Protein AF-A0A151HYF6-F1 (afdb_monomer_lite)

Sequence (133 aa):
ATVITNLILTIPYIGNILVGFSINKSTLNRFFSFHFILPFIMLLFIIFHLFFLHLAGSSNLTGINRDLYKIPFHPYLYYIIYFFIYYIIYFFIYYIIYFIISIFLFIILQYPYIFRTLDNFTPTNRLVTHTHI

pLDDT: mean 84.54, std 11.92, range [52.88, 97.75]

Structure (mmCIF, N/CA/C/O backbone):
data_AF-A0A151HYF6-F1
#
_entry.id   AF-A0A151HYF6-F1
#
loop_
_atom_site.group_PDB
_atom_site.id
_atom_site.type_symbol
_atom_site.label_atom_id
_atom_site.label_alt_id
_atom_site.label_comp_id
_atom_site.label_asym_id
_atom_site.label_entity_id
_atom_site.label_seq_id
_atom_site.pdbx_PDB_ins_code
_atom_site.Cartn_x
_atom_site.Cartn_y
_atom_site.Cartn_z
_atom_site.occupancy
_atom_site.B_iso_or_equiv
_atom_site.auth_seq_id
_atom_site.auth_comp_id
_atom_site.auth_asym_id
_atom_site.auth_atom_id
_atom_site.pdbx_PDB_model_num
ATOM 1 N N . ALA A 1 1 ? -13.171 1.869 9.977 1.00 83.44 1 ALA A N 1
ATOM 2 C CA . ALA A 1 1 ? -13.696 0.698 9.235 1.00 83.44 1 ALA A CA 1
ATOM 3 C C . ALA A 1 1 ? -15.198 0.808 8.961 1.00 83.44 1 ALA A C 1
ATOM 5 O O . ALA A 1 1 ? -15.578 0.664 7.810 1.00 83.44 1 ALA A O 1
ATOM 6 N N . THR A 1 2 ? -16.027 1.109 9.971 1.00 86.56 2 THR A N 1
ATOM 7 C CA . THR A 1 2 ? -17.502 1.210 9.860 1.00 86.56 2 THR A CA 1
ATOM 8 C C . THR A 1 2 ? -17.958 2.173 8.768 1.00 86.56 2 THR A C 1
ATOM 10 O O . THR A 1 2 ? -18.759 1.800 7.922 1.00 86.56 2 THR A O 1
ATOM 13 N N . VAL A 1 3 ? -17.397 3.385 8.742 1.00 86.62 3 VAL A N 1
ATOM 14 C CA . VAL A 1 3 ? -17.729 4.408 7.737 1.00 86.62 3 VAL A CA 1
ATOM 15 C C . VAL A 1 3 ? -17.449 3.904 6.317 1.00 86.62 3 VAL A C 1
ATOM 17 O O . VAL A 1 3 ? -18.319 3.967 5.458 1.00 86.62 3 VAL A O 1
ATOM 20 N N . ILE A 1 4 ? -16.266 3.327 6.088 1.00 90.38 4 ILE A N 1
ATOM 21 C CA . ILE A 1 4 ? -15.830 2.865 4.762 1.00 90.38 4 ILE A CA 1
ATOM 22 C C . ILE A 1 4 ? -16.670 1.678 4.278 1.00 90.38 4 ILE A C 1
ATOM 24 O O . ILE A 1 4 ? -17.102 1.669 3.131 1.00 90.38 4 ILE A O 1
ATOM 28 N N . THR A 1 5 ? -16.948 0.688 5.133 1.00 87.19 5 THR A N 1
ATOM 29 C CA . THR A 1 5 ? -17.792 -0.454 4.739 1.00 87.19 5 THR A CA 1
ATOM 30 C C . THR A 1 5 ? -19.222 -0.024 4.437 1.00 87.19 5 THR A C 1
ATOM 32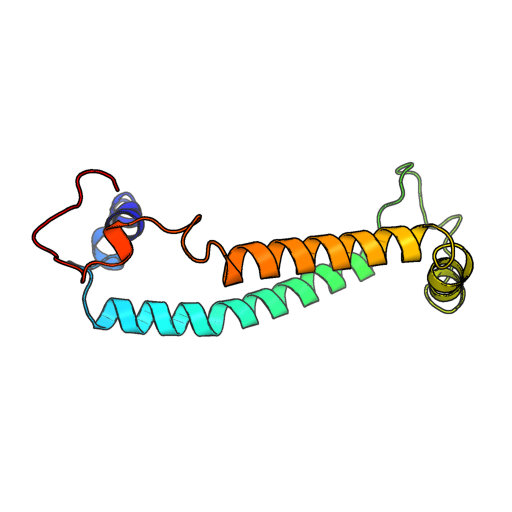 O O . THR A 1 5 ? -19.847 -0.575 3.538 1.00 87.19 5 THR A O 1
ATOM 35 N N . ASN A 1 6 ? -19.723 0.997 5.135 1.00 89.56 6 ASN A N 1
ATOM 36 C CA . ASN A 1 6 ? -21.067 1.521 4.922 1.00 89.56 6 ASN A CA 1
ATOM 37 C C . ASN A 1 6 ? -21.212 2.314 3.617 1.00 89.56 6 ASN A C 1
ATOM 39 O O . ASN A 1 6 ? -22.337 2.495 3.165 1.00 89.56 6 ASN A O 1
ATOM 43 N N . LEU A 1 7 ? -20.121 2.715 2.951 1.00 90.00 7 LEU A N 1
ATOM 44 C CA . LEU A 1 7 ? -20.211 3.301 1.607 1.00 90.00 7 LEU A CA 1
ATOM 45 C C . LEU A 1 7 ? -20.841 2.324 0.603 1.00 90.00 7 LEU A C 1
ATOM 47 O O . LEU A 1 7 ? -21.542 2.752 -0.306 1.00 90.00 7 LEU A O 1
ATOM 51 N N . ILE A 1 8 ? -20.678 1.012 0.798 1.00 89.00 8 ILE A N 1
ATOM 52 C CA . ILE A 1 8 ? -21.275 -0.025 -0.060 1.00 89.00 8 ILE A CA 1
ATOM 53 C C . ILE A 1 8 ? -22.812 -0.054 0.066 1.00 89.00 8 ILE A C 1
ATOM 55 O O . ILE A 1 8 ? -23.493 -0.476 -0.868 1.00 89.00 8 ILE A O 1
ATOM 59 N N . LEU A 1 9 ? -23.384 0.465 1.164 1.00 89.56 9 LEU A N 1
ATOM 60 C CA . LEU A 1 9 ? -24.841 0.582 1.335 1.00 89.56 9 LEU A CA 1
ATOM 61 C C . LEU A 1 9 ? -25.486 1.504 0.292 1.00 89.56 9 LEU A C 1
ATOM 63 O O . LEU A 1 9 ? -26.686 1.411 0.059 1.00 89.56 9 LEU A O 1
ATOM 67 N N . THR A 1 10 ? -24.701 2.374 -0.349 1.00 91.12 10 THR A N 1
ATOM 68 C CA . THR A 1 10 ? -25.191 3.278 -1.399 1.00 91.12 10 THR A CA 1
ATOM 69 C C . THR A 1 10 ? -25.565 2.554 -2.697 1.00 91.12 10 THR A C 1
ATOM 71 O O . THR A 1 10 ? -26.242 3.138 -3.541 1.00 91.12 10 THR A O 1
ATOM 74 N N . ILE A 1 11 ? -25.177 1.283 -2.862 1.00 91.75 11 ILE A N 1
ATOM 75 C CA . ILE A 1 11 ? -25.533 0.477 -4.033 1.00 91.75 11 ILE A CA 1
ATOM 76 C C . ILE A 1 11 ? -26.998 0.022 -3.907 1.00 91.75 11 ILE A C 1
ATOM 78 O O . ILE A 1 11 ? -27.321 -0.736 -2.982 1.00 91.75 11 ILE A O 1
ATOM 82 N N . PRO A 1 12 ? -27.893 0.422 -4.832 1.00 88.31 12 PRO A N 1
ATOM 83 C CA . PRO A 1 12 ? -29.310 0.094 -4.743 1.00 88.31 12 PRO A CA 1
ATOM 84 C C . PRO A 1 12 ? -29.535 -1.422 -4.803 1.00 88.31 12 PRO A C 1
ATOM 86 O O . PRO A 1 12 ? -28.820 -2.148 -5.494 1.00 88.31 12 PRO A O 1
ATOM 89 N N . TYR A 1 13 ? -30.548 -1.893 -4.071 1.00 86.75 13 TYR A N 1
ATOM 90 C CA . TYR A 1 13 ? -30.984 -3.295 -3.938 1.00 86.75 13 TYR A CA 1
ATOM 91 C C . TYR A 1 13 ? -29.994 -4.265 -3.267 1.00 86.75 13 TYR A C 1
ATOM 93 O O . TYR A 1 13 ? -30.424 -5.120 -2.497 1.00 86.75 13 TYR A O 1
ATOM 101 N N . ILE A 1 14 ? -28.688 -4.141 -3.512 1.00 90.00 14 ILE A N 1
ATOM 102 C CA . ILE A 1 14 ? -27.683 -5.143 -3.113 1.00 90.00 14 ILE A CA 1
ATOM 103 C C . ILE A 1 14 ? -26.860 -4.690 -1.894 1.00 90.00 14 ILE A C 1
ATOM 105 O O . ILE A 1 14 ? -26.360 -5.531 -1.145 1.00 90.00 14 ILE A O 1
ATOM 109 N N . GLY A 1 15 ? -26.757 -3.381 -1.630 1.00 83.50 15 GLY A N 1
ATOM 110 C CA . GLY A 1 15 ? -25.893 -2.827 -0.579 1.00 83.50 15 GLY A CA 1
ATOM 111 C C . GLY A 1 15 ? -26.106 -3.451 0.807 1.00 83.50 15 GLY A C 1
ATOM 112 O O . GLY A 1 15 ? -25.147 -3.878 1.450 1.00 83.50 15 GLY A O 1
ATOM 113 N N . ASN A 1 16 ? -27.364 -3.606 1.234 1.00 84.06 16 ASN A N 1
ATOM 114 C CA . ASN A 1 16 ? -27.695 -4.197 2.539 1.00 84.06 16 ASN A CA 1
ATOM 115 C C . ASN A 1 16 ? -27.295 -5.677 2.660 1.00 84.06 16 ASN A C 1
ATOM 117 O O . ASN A 1 16 ? -26.965 -6.131 3.754 1.00 84.06 16 ASN A O 1
ATOM 121 N N . ILE A 1 17 ? -27.303 -6.425 1.552 1.00 85.75 17 ILE A N 1
ATOM 122 C CA . ILE A 1 17 ? -26.932 -7.847 1.539 1.00 85.75 17 ILE A CA 1
ATOM 123 C C . ILE A 1 17 ? -25.413 -8.002 1.726 1.00 85.75 17 ILE A C 1
ATOM 125 O O . ILE A 1 17 ? -24.960 -8.951 2.362 1.00 85.75 17 ILE A O 1
ATOM 129 N N . LEU A 1 18 ? -24.621 -7.057 1.208 1.00 81.19 18 LEU A N 1
ATOM 130 C CA . LEU A 1 18 ? -23.158 -7.144 1.177 1.00 81.19 18 LEU A CA 1
ATOM 131 C C . LEU A 1 18 ? -22.469 -6.736 2.490 1.00 81.19 18 LEU A C 1
ATOM 133 O O . LEU A 1 18 ? -21.432 -7.303 2.832 1.00 81.19 18 LEU A O 1
ATOM 137 N N . VAL A 1 19 ? -22.995 -5.743 3.214 1.00 77.69 19 VAL A N 1
ATOM 138 C CA . VAL A 1 19 ? -22.267 -5.091 4.328 1.00 77.69 19 VAL A CA 1
ATOM 139 C C . VAL A 1 19 ? -22.479 -5.782 5.681 1.00 77.69 19 VAL A C 1
ATOM 141 O O . VAL A 1 19 ? -21.576 -5.795 6.522 1.00 77.69 19 VAL A O 1
ATOM 144 N N . GLY A 1 20 ? -23.633 -6.422 5.889 1.00 72.38 20 GLY A N 1
ATOM 145 C CA . GLY A 1 20 ? -24.018 -6.974 7.190 1.00 72.38 20 GLY A CA 1
ATOM 146 C C . GLY A 1 20 ? -24.285 -5.895 8.254 1.00 72.38 20 GLY A C 1
ATOM 147 O O . GLY A 1 20 ? -24.060 -4.708 8.047 1.00 72.38 20 GLY A O 1
ATOM 148 N N . PHE A 1 21 ? -24.801 -6.304 9.418 1.00 75.19 21 PHE A N 1
ATOM 149 C CA . PHE A 1 21 ? -25.366 -5.372 10.409 1.00 75.19 21 PHE A CA 1
ATOM 150 C C . PHE A 1 21 ? -24.341 -4.550 11.209 1.00 75.19 21 PHE A C 1
ATOM 152 O O . PHE A 1 21 ? -24.645 -3.441 11.636 1.00 75.19 21 PHE A O 1
ATOM 159 N N . SER A 1 22 ? -23.152 -5.091 11.490 1.00 81.31 22 SER A N 1
ATOM 160 C CA . SER A 1 22 ? -22.112 -4.375 12.243 1.00 81.31 22 SER A CA 1
ATOM 161 C C . SER A 1 22 ? -20.732 -5.011 12.084 1.00 81.31 22 SER A C 1
ATOM 163 O O . SER A 1 22 ? -20.599 -6.194 11.758 1.00 81.31 22 SER A O 1
ATOM 165 N N . ILE A 1 23 ? -19.691 -4.229 12.379 1.00 83.44 23 ILE A N 1
ATOM 166 C CA . ILE A 1 23 ? -18.314 -4.723 12.446 1.00 83.44 23 ILE A CA 1
ATOM 167 C C . ILE A 1 23 ? -18.121 -5.524 13.736 1.00 83.44 23 ILE A C 1
ATOM 169 O O . ILE A 1 23 ? -18.288 -5.021 14.848 1.00 83.44 23 ILE A O 1
ATOM 173 N N . ASN A 1 24 ? -17.743 -6.789 13.580 1.00 85.81 24 ASN A N 1
ATOM 174 C CA . ASN A 1 24 ? -17.557 -7.763 14.648 1.00 85.81 24 ASN A CA 1
ATOM 175 C C . ASN A 1 24 ? -16.237 -8.552 14.490 1.00 85.81 24 ASN A C 1
ATOM 177 O O . ASN A 1 24 ? -15.410 -8.285 13.616 1.00 85.81 24 ASN A O 1
ATOM 181 N N . LYS A 1 25 ? -16.020 -9.565 15.337 1.00 87.25 25 LYS A N 1
ATOM 182 C CA . LYS A 1 25 ? -14.804 -10.395 15.278 1.00 87.25 25 LYS A CA 1
ATOM 183 C C . LYS A 1 25 ? -14.653 -11.135 13.941 1.00 87.25 25 LYS A C 1
ATOM 185 O O . LYS A 1 25 ? -13.544 -11.286 13.443 1.00 87.25 25 LYS A O 1
ATOM 190 N N . SER A 1 26 ? -15.768 -11.526 13.321 1.00 87.31 26 SER A N 1
ATOM 191 C CA . SER A 1 26 ? -15.772 -12.168 12.003 1.00 87.31 26 SER A CA 1
ATOM 192 C C . SER A 1 26 ? -15.267 -11.216 10.910 1.00 87.31 26 SER A C 1
ATOM 194 O O . SER A 1 26 ? -14.451 -11.617 10.082 1.00 87.31 26 SER A O 1
ATOM 196 N N . THR A 1 27 ? -15.665 -9.938 10.940 1.00 89.38 27 THR A N 1
ATOM 197 C CA . THR A 1 27 ? -15.126 -8.930 10.006 1.00 89.38 27 THR A CA 1
ATOM 198 C C . THR A 1 27 ? -13.631 -8.681 10.207 1.00 89.38 27 THR A C 1
ATOM 200 O O . THR A 1 27 ? -12.910 -8.574 9.220 1.00 89.38 27 THR A O 1
ATOM 203 N N . LEU A 1 28 ? -13.140 -8.668 11.453 1.00 90.25 28 LEU A N 1
ATOM 204 C CA . LEU A 1 28 ? -11.712 -8.482 11.737 1.00 90.25 28 LEU A CA 1
ATOM 205 C C . LEU A 1 28 ? -10.867 -9.635 11.174 1.00 90.25 28 LEU A C 1
ATOM 207 O O . LEU A 1 28 ? -9.868 -9.389 10.502 1.00 90.25 28 LEU A O 1
ATOM 211 N N . ASN A 1 29 ? -11.301 -10.885 11.373 1.00 92.44 29 ASN A N 1
ATOM 212 C CA . ASN A 1 29 ? -10.605 -12.055 10.826 1.00 92.44 29 ASN A CA 1
ATOM 213 C C . ASN A 1 29 ? -10.592 -12.057 9.288 1.00 92.44 29 ASN A C 1
ATOM 215 O O . ASN A 1 29 ? -9.582 -12.427 8.682 1.00 92.44 29 ASN A O 1
ATOM 219 N N . ARG A 1 30 ? -11.681 -11.614 8.642 1.00 92.69 30 ARG A N 1
ATOM 220 C CA . ARG A 1 30 ? -11.709 -11.449 7.180 1.00 92.69 30 ARG A CA 1
ATOM 221 C C . ARG A 1 30 ? -10.742 -10.365 6.716 1.00 92.69 30 ARG A C 1
ATOM 223 O O . ARG A 1 30 ? -9.986 -10.610 5.784 1.00 92.69 30 ARG A O 1
ATOM 230 N N . PHE A 1 31 ? -10.712 -9.208 7.376 1.00 93.88 31 PHE A N 1
ATOM 231 C CA . PHE A 1 31 ? -9.757 -8.147 7.043 1.00 93.88 31 PHE A CA 1
ATOM 232 C C . PHE A 1 31 ? -8.311 -8.585 7.211 1.00 93.88 31 PHE A C 1
ATOM 234 O O . PHE A 1 31 ? -7.503 -8.289 6.339 1.00 93.88 31 PHE A O 1
ATOM 241 N N . PHE A 1 32 ? -7.993 -9.337 8.262 1.00 95.38 32 PHE A N 1
ATOM 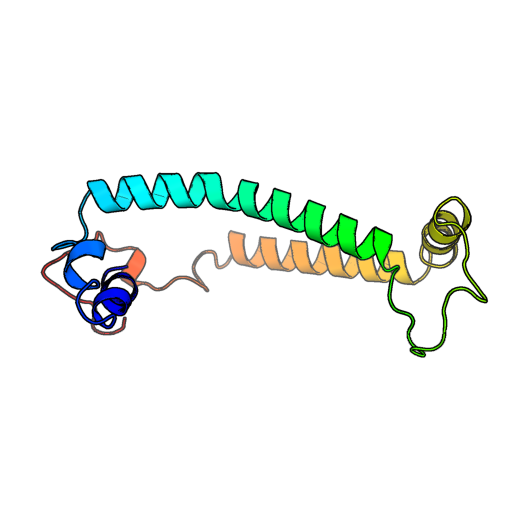242 C CA . PHE A 1 32 ? -6.658 -9.903 8.422 1.00 95.38 32 PHE A CA 1
ATOM 243 C C . PHE A 1 32 ? -6.302 -10.856 7.272 1.00 95.38 32 PHE A C 1
ATOM 245 O O . PHE A 1 32 ? -5.239 -10.728 6.671 1.00 95.38 32 PHE A O 1
ATOM 252 N N . SER A 1 33 ? -7.221 -11.755 6.908 1.00 96.19 33 SER A N 1
ATOM 253 C CA . SER A 1 33 ? -7.011 -12.702 5.804 1.00 96.19 33 SER A CA 1
ATOM 254 C C . SER A 1 33 ? -6.804 -11.982 4.463 1.00 96.19 33 SER A C 1
ATOM 256 O O . SER A 1 33 ? -5.892 -12.324 3.713 1.00 96.19 33 SER A O 1
ATOM 258 N N . PHE A 1 34 ? -7.598 -10.941 4.181 1.00 96.19 34 PHE A N 1
ATOM 259 C CA . PHE A 1 34 ? -7.429 -10.112 2.984 1.00 96.19 34 PHE A CA 1
ATOM 260 C C . PHE A 1 34 ? -6.122 -9.318 3.006 1.00 96.19 34 PHE A C 1
ATOM 262 O O . PHE A 1 34 ? -5.401 -9.308 2.013 1.00 96.19 34 PHE A O 1
ATOM 269 N N . HIS A 1 35 ? -5.790 -8.685 4.130 1.00 94.75 35 HIS A N 1
ATOM 270 C CA . HIS A 1 35 ? -4.540 -7.947 4.293 1.00 94.75 35 HIS A CA 1
ATOM 271 C C . HIS A 1 35 ? -3.315 -8.840 4.072 1.00 94.75 35 HIS A C 1
ATOM 273 O O . HIS A 1 35 ? -2.332 -8.385 3.499 1.00 94.75 35 HIS A O 1
ATOM 279 N N . PHE A 1 36 ? -3.387 -10.110 4.472 1.00 96.62 36 PHE A N 1
ATOM 280 C CA . PHE A 1 36 ? -2.313 -11.071 4.254 1.00 96.62 36 PHE A CA 1
ATOM 281 C C . PHE A 1 36 ? -2.170 -11.492 2.783 1.00 96.62 36 PHE A C 1
ATOM 283 O O . PHE A 1 36 ? -1.051 -11.566 2.283 1.00 96.62 36 PHE A O 1
ATOM 290 N N . ILE A 1 37 ? -3.273 -11.756 2.069 1.00 97.62 37 ILE A N 1
ATOM 291 C CA . ILE A 1 37 ? -3.211 -12.257 0.682 1.00 97.62 37 ILE A CA 1
ATOM 292 C C . ILE A 1 37 ? -2.988 -11.147 -0.361 1.00 97.62 37 ILE A C 1
ATOM 294 O O . ILE A 1 37 ? -2.337 -11.379 -1.380 1.00 97.62 37 ILE A O 1
ATOM 298 N N . LEU A 1 38 ? -3.494 -9.932 -0.118 1.00 97.06 38 LEU A N 1
ATOM 299 C CA . LEU A 1 38 ? -3.431 -8.811 -1.067 1.00 97.06 38 LEU A CA 1
ATOM 300 C C . LEU A 1 38 ? -2.005 -8.452 -1.530 1.00 97.06 38 LEU A C 1
ATOM 302 O O . LEU A 1 38 ? -1.829 -8.266 -2.734 1.00 97.06 38 LEU A O 1
ATOM 306 N N . PRO A 1 39 ? -0.973 -8.398 -0.665 1.00 95.44 39 PRO A N 1
ATOM 307 C CA . PRO A 1 39 ? 0.404 -8.147 -1.091 1.00 95.44 39 PRO A CA 1
ATOM 308 C C . PRO A 1 39 ? 0.916 -9.137 -2.148 1.00 95.44 39 PRO A C 1
ATOM 310 O O . PRO A 1 39 ? 1.619 -8.735 -3.073 1.00 95.44 39 PRO A O 1
ATOM 313 N N . PHE A 1 40 ? 0.524 -10.412 -2.070 1.00 96.56 40 PHE A N 1
ATOM 314 C CA . PHE A 1 40 ? 0.912 -11.424 -3.060 1.00 96.56 40 PHE A CA 1
ATOM 315 C C . PHE A 1 40 ? 0.190 -11.233 -4.395 1.00 96.56 40 PHE A C 1
ATOM 317 O O . PHE A 1 40 ? 0.788 -11.392 -5.458 1.00 96.56 40 PHE A O 1
ATOM 324 N N . ILE A 1 41 ? -1.082 -10.835 -4.352 1.00 97.75 41 ILE A N 1
ATOM 325 C CA . ILE A 1 41 ? -1.839 -10.476 -5.556 1.00 97.75 41 ILE A CA 1
ATOM 326 C C . ILE A 1 41 ? -1.209 -9.241 -6.223 1.00 97.75 41 ILE A C 1
ATOM 328 O O . ILE A 1 41 ? -1.048 -9.211 -7.441 1.00 97.75 41 ILE A O 1
ATOM 332 N N . MET A 1 42 ? -0.777 -8.249 -5.438 1.00 97.62 42 MET A N 1
ATOM 333 C CA . MET A 1 42 ? -0.053 -7.082 -5.955 1.00 97.62 42 MET A CA 1
ATOM 334 C C . MET A 1 42 ? 1.279 -7.472 -6.601 1.00 97.62 42 MET A C 1
ATOM 336 O O . MET A 1 42 ? 1.605 -6.953 -7.667 1.00 97.62 42 MET A O 1
ATOM 340 N N . LEU A 1 43 ? 2.022 -8.417 -6.014 1.00 97.00 43 LEU A N 1
ATOM 341 C CA . LEU A 1 43 ? 3.245 -8.950 -6.620 1.00 97.00 43 LEU A CA 1
ATOM 342 C C . LEU A 1 43 ? 2.969 -9.574 -7.996 1.00 97.00 43 LEU A C 1
ATOM 344 O O . LEU A 1 43 ? 3.708 -9.319 -8.946 1.00 97.00 43 LEU A O 1
ATOM 348 N N . LEU A 1 44 ? 1.880 -10.336 -8.127 1.00 96.88 44 LEU A N 1
ATOM 349 C CA . LEU A 1 44 ? 1.466 -10.898 -9.412 1.00 96.88 44 LEU A CA 1
ATOM 350 C C . LEU A 1 44 ? 1.158 -9.795 -10.438 1.00 96.88 44 LEU A C 1
ATOM 352 O O . LEU A 1 44 ? 1.612 -9.870 -11.581 1.00 96.88 44 LEU A O 1
ATOM 356 N N . PHE A 1 45 ? 0.447 -8.739 -10.034 1.00 97.44 45 PHE A N 1
ATOM 357 C CA . PHE A 1 45 ? 0.181 -7.598 -10.913 1.00 97.44 45 PHE A CA 1
ATOM 358 C C . PHE A 1 45 ? 1.453 -6.856 -11.334 1.00 97.44 45 PHE A C 1
ATOM 360 O O . PHE A 1 45 ? 1.527 -6.410 -12.478 1.00 97.44 45 PHE A O 1
ATOM 367 N N . ILE A 1 46 ? 2.471 -6.767 -10.471 1.00 97.69 46 ILE A N 1
ATOM 368 C CA . ILE A 1 46 ? 3.781 -6.199 -10.831 1.00 97.69 46 ILE A CA 1
ATOM 369 C C . ILE A 1 46 ? 4.444 -7.035 -11.933 1.00 97.69 46 ILE A C 1
ATOM 371 O O . ILE A 1 46 ? 4.959 -6.471 -12.898 1.00 97.69 46 ILE A O 1
ATOM 375 N N . ILE A 1 47 ? 4.389 -8.367 -11.845 1.00 96.56 47 ILE A N 1
ATOM 376 C CA . ILE A 1 47 ? 4.936 -9.255 -12.885 1.00 96.56 47 ILE A CA 1
ATOM 377 C C . ILE A 1 47 ? 4.193 -9.056 -14.209 1.00 96.56 47 ILE A C 1
ATOM 379 O O . ILE A 1 47 ? 4.834 -8.892 -15.245 1.00 96.56 47 ILE A O 1
ATOM 383 N N . PHE A 1 48 ? 2.857 -9.013 -14.192 1.00 97.31 48 PHE A N 1
ATOM 384 C CA . PHE A 1 48 ? 2.082 -8.751 -15.408 1.00 97.31 48 PHE A CA 1
ATOM 385 C C . PHE A 1 48 ? 2.373 -7.375 -15.998 1.00 97.31 48 PHE A C 1
ATOM 387 O O . PHE A 1 48 ? 2.543 -7.250 -17.209 1.00 97.31 48 PHE A O 1
ATOM 394 N N . HIS A 1 49 ? 2.485 -6.351 -15.156 1.00 94.81 49 HIS A N 1
ATOM 395 C CA . HIS A 1 49 ? 2.867 -5.016 -15.594 1.00 94.81 49 HIS A CA 1
ATOM 396 C C . HIS A 1 49 ? 4.228 -5.030 -16.307 1.00 94.81 49 HIS A C 1
ATOM 398 O O . HIS A 1 49 ? 4.348 -4.506 -17.414 1.00 94.81 49 HIS A O 1
ATOM 404 N N . LEU A 1 50 ? 5.233 -5.688 -15.720 1.00 95.19 50 LEU A N 1
ATOM 405 C CA . LEU A 1 50 ? 6.561 -5.830 -16.323 1.00 95.19 50 LEU A CA 1
ATOM 406 C C . LEU A 1 50 ? 6.536 -6.656 -17.613 1.00 95.19 50 LEU A C 1
ATOM 408 O O . LEU A 1 50 ? 7.255 -6.331 -18.554 1.00 95.19 50 LEU A O 1
ATOM 412 N N . PHE A 1 51 ? 5.698 -7.687 -17.689 1.00 95.94 51 PHE A N 1
ATOM 413 C CA . PHE A 1 51 ? 5.526 -8.490 -18.896 1.00 95.94 51 PHE A CA 1
ATOM 414 C C . PHE A 1 51 ? 4.974 -7.653 -20.057 1.00 95.94 51 PHE A C 1
ATOM 416 O O . PHE A 1 51 ? 5.547 -7.655 -21.146 1.00 95.94 51 PHE A O 1
ATOM 423 N N . PHE A 1 52 ? 3.920 -6.868 -19.826 1.00 95.81 52 PHE A N 1
ATOM 424 C CA . PHE A 1 52 ? 3.387 -5.971 -20.855 1.00 95.81 52 PHE A CA 1
ATOM 425 C C . PHE A 1 52 ? 4.370 -4.862 -21.230 1.00 95.81 52 PHE A C 1
ATOM 427 O O . PHE A 1 52 ? 4.490 -4.527 -22.409 1.00 95.81 52 PHE A O 1
ATOM 434 N N . LEU A 1 53 ? 5.124 -4.337 -20.261 1.00 93.94 53 LEU A N 1
ATOM 435 C CA . LEU A 1 53 ? 6.202 -3.390 -20.534 1.00 93.94 53 LEU A CA 1
ATOM 436 C C . LEU A 1 53 ? 7.296 -4.020 -21.407 1.00 93.94 53 LEU A C 1
ATOM 438 O O . LEU A 1 53 ? 7.829 -3.360 -22.294 1.00 93.94 53 LEU A O 1
ATOM 442 N N . HIS A 1 54 ? 7.621 -5.293 -21.183 1.00 90.06 54 HIS A N 1
ATOM 443 C CA . HIS A 1 54 ? 8.596 -6.017 -21.991 1.00 90.06 54 HIS A CA 1
ATOM 444 C C . HIS A 1 54 ? 8.121 -6.195 -23.439 1.00 90.06 54 HIS A C 1
ATOM 446 O O . HIS A 1 54 ? 8.913 -6.018 -24.362 1.00 90.06 54 HIS A O 1
ATOM 452 N N . LEU A 1 55 ? 6.830 -6.481 -23.639 1.00 91.06 55 LEU A N 1
ATOM 453 C CA . LEU A 1 55 ? 6.226 -6.602 -24.968 1.00 91.06 55 LEU A CA 1
ATOM 454 C C . LEU A 1 55 ? 6.185 -5.265 -25.721 1.00 91.06 55 LEU A C 1
ATOM 456 O O . LEU A 1 55 ? 6.548 -5.214 -26.892 1.00 91.06 55 LEU A O 1
ATOM 460 N N . ALA A 1 56 ? 5.753 -4.187 -25.059 1.00 86.69 56 ALA A N 1
ATOM 461 C CA . ALA A 1 56 ? 5.629 -2.864 -25.676 1.00 86.69 56 ALA A CA 1
ATOM 462 C C . ALA A 1 56 ? 6.972 -2.119 -25.809 1.00 86.69 56 ALA A C 1
ATOM 464 O O . ALA A 1 56 ? 7.116 -1.236 -26.653 1.00 86.69 56 ALA A O 1
ATOM 465 N N . GLY A 1 57 ? 7.958 -2.464 -24.978 1.00 84.38 57 GLY A N 1
ATOM 466 C CA . GLY A 1 57 ? 9.213 -1.732 -24.847 1.00 84.38 57 GLY A CA 1
ATOM 467 C C . GLY A 1 57 ? 9.074 -0.444 -24.024 1.00 84.38 57 GLY A C 1
ATOM 468 O O . GLY A 1 57 ? 8.009 0.167 -23.925 1.00 84.38 57 GLY A O 1
ATOM 469 N N . SER A 1 58 ? 10.179 -0.008 -23.414 1.00 84.81 58 SER A N 1
ATOM 470 C CA . SER A 1 58 ? 10.203 1.207 -22.596 1.00 84.81 58 SER A CA 1
ATOM 471 C C . SER A 1 58 ? 10.046 2.474 -23.428 1.00 84.81 58 SER A C 1
ATOM 473 O O . SER A 1 58 ? 10.369 2.510 -24.614 1.00 84.81 58 SER A O 1
ATOM 475 N N . SER A 1 59 ? 9.570 3.523 -22.759 1.00 86.25 59 SER A N 1
ATOM 476 C CA . SER A 1 59 ? 9.454 4.881 -23.278 1.00 86.25 59 SER A CA 1
ATOM 477 C C . SER A 1 59 ? 10.818 5.554 -23.537 1.00 86.25 59 SER A C 1
ATOM 479 O O . SER A 1 59 ? 11.772 5.253 -22.827 1.00 86.25 59 SER A O 1
ATOM 481 N N . ASN A 1 60 ? 10.932 6.484 -24.495 1.00 85.38 60 ASN A N 1
ATOM 482 C CA . ASN A 1 60 ? 12.099 7.364 -24.664 1.00 85.38 60 ASN A CA 1
ATOM 483 C C . ASN A 1 60 ? 11.672 8.820 -24.474 1.00 85.38 60 ASN A C 1
ATOM 485 O O . ASN A 1 60 ? 10.539 9.189 -24.773 1.00 85.38 60 ASN A O 1
ATOM 489 N N . LEU A 1 61 ? 12.602 9.646 -23.995 1.00 84.31 61 LEU A N 1
ATOM 490 C CA . LEU A 1 61 ? 12.368 11.058 -23.665 1.00 84.31 61 LEU A CA 1
ATOM 491 C C . LEU A 1 61 ? 11.781 11.867 -24.830 1.00 84.31 61 LEU A C 1
ATOM 493 O O . LEU A 1 61 ? 10.986 12.771 -24.611 1.00 84.31 61 LEU A O 1
ATOM 497 N N . THR A 1 62 ? 12.166 11.536 -26.063 1.00 85.19 62 THR A N 1
ATOM 498 C CA . THR A 1 62 ? 11.731 12.246 -27.270 1.00 85.19 62 THR A CA 1
ATOM 499 C C . THR A 1 62 ? 10.415 11.727 -27.847 1.00 85.19 62 THR A C 1
ATOM 501 O O . THR A 1 62 ? 9.872 12.355 -28.748 1.00 85.19 62 THR A O 1
ATOM 504 N N . GLY A 1 63 ? 9.898 10.584 -27.380 1.00 82.25 63 GLY A N 1
ATOM 505 C CA . GLY A 1 63 ? 8.666 9.976 -27.898 1.00 82.25 63 GLY A CA 1
ATOM 506 C C . GLY A 1 63 ? 8.741 9.472 -29.349 1.00 82.25 63 GLY A C 1
ATOM 507 O O . GLY A 1 63 ? 7.737 9.008 -29.880 1.00 82.25 63 GLY A O 1
ATOM 508 N N . ILE A 1 64 ? 9.910 9.550 -29.994 1.00 85.19 64 ILE A N 1
ATOM 509 C CA . ILE A 1 64 ? 10.148 9.110 -31.379 1.00 85.19 64 ILE A CA 1
ATOM 510 C C . ILE A 1 64 ? 10.331 7.585 -31.411 1.00 85.19 64 ILE A C 1
ATOM 512 O O . ILE A 1 64 ? 10.691 6.986 -30.396 1.00 85.19 64 ILE A O 1
ATOM 516 N N . ASN A 1 65 ? 10.121 6.953 -32.572 1.00 82.25 65 ASN A N 1
ATOM 517 C CA . ASN A 1 65 ? 10.344 5.519 -32.763 1.00 82.25 65 ASN A CA 1
ATOM 518 C C . ASN A 1 65 ? 11.715 5.068 -32.210 1.00 82.25 65 ASN A C 1
ATOM 520 O O . ASN A 1 65 ? 12.766 5.576 -32.601 1.00 82.25 65 ASN A O 1
ATOM 524 N N . ARG A 1 66 ? 11.677 4.115 -31.276 1.00 75.56 66 ARG A N 1
ATOM 525 C CA . ARG A 1 66 ? 12.824 3.626 -30.493 1.00 75.56 66 ARG A CA 1
ATOM 526 C C . ARG A 1 66 ? 13.580 2.505 -31.180 1.00 75.56 66 ARG A C 1
ATOM 528 O O . ARG A 1 66 ? 14.738 2.269 -30.843 1.00 75.56 66 ARG A O 1
ATOM 535 N N . ASP A 1 67 ? 12.947 1.838 -32.138 1.00 81.06 67 ASP A N 1
ATOM 536 C CA . ASP A 1 67 ? 13.521 0.666 -32.794 1.00 81.06 67 ASP A CA 1
ATOM 537 C C . ASP A 1 67 ? 14.750 1.018 -33.644 1.00 81.06 67 ASP A C 1
ATOM 539 O O . ASP A 1 67 ? 15.618 0.173 -33.845 1.00 81.06 67 ASP A O 1
ATOM 543 N N . LEU A 1 68 ? 14.881 2.285 -34.059 1.00 77.88 68 LEU A N 1
ATOM 544 C CA . LEU A 1 68 ? 16.023 2.792 -34.828 1.00 77.88 68 LEU A CA 1
ATOM 545 C C . LEU A 1 68 ? 17.349 2.763 -34.047 1.00 77.88 68 LEU A C 1
ATOM 547 O O . LEU A 1 68 ? 18.411 2.659 -34.653 1.00 77.88 68 LEU A O 1
ATOM 551 N N . TYR A 1 69 ? 17.295 2.850 -32.714 1.00 75.12 69 TYR A N 1
ATOM 552 C CA . TYR A 1 69 ? 18.477 2.959 -31.849 1.00 75.12 69 TYR A CA 1
ATOM 553 C C . TYR A 1 69 ? 18.376 2.040 -30.627 1.00 75.12 69 TYR A C 1
ATOM 555 O O . TYR A 1 69 ? 18.699 2.426 -29.501 1.00 75.12 69 TYR A O 1
ATOM 563 N N . LYS A 1 70 ? 17.896 0.810 -30.833 1.00 76.94 70 LYS A N 1
ATOM 564 C CA . LYS A 1 70 ? 17.741 -0.163 -29.751 1.00 76.94 70 LYS A CA 1
ATOM 565 C C . LYS A 1 70 ? 19.086 -0.795 -29.399 1.00 76.94 70 LYS A C 1
ATOM 567 O O . LYS A 1 70 ? 19.753 -1.392 -30.237 1.00 76.94 70 LYS A O 1
ATOM 572 N N . ILE A 1 71 ? 19.465 -0.680 -28.132 1.00 78.44 71 ILE A N 1
ATOM 573 C CA . ILE A 1 71 ? 20.702 -1.239 -27.579 1.00 78.44 71 ILE A CA 1
ATOM 574 C C . ILE A 1 71 ? 20.323 -2.427 -26.674 1.00 78.44 71 ILE A C 1
ATOM 576 O O . ILE A 1 71 ? 19.326 -2.332 -25.950 1.00 78.44 71 ILE A O 1
ATOM 580 N N . PRO A 1 72 ? 21.063 -3.554 -26.692 1.00 78.06 72 PRO A N 1
ATOM 581 C CA . PRO A 1 72 ? 20.765 -4.693 -25.829 1.00 78.06 72 PRO A CA 1
ATOM 582 C C . PRO A 1 72 ? 20.921 -4.341 -24.341 1.00 78.06 72 PRO A C 1
ATOM 584 O O . PRO A 1 72 ? 21.840 -3.626 -23.937 1.00 78.06 72 PRO A O 1
ATOM 587 N N . PHE A 1 73 ? 20.025 -4.885 -23.510 1.00 72.25 73 PHE A N 1
ATOM 588 C CA . PHE A 1 73 ? 19.995 -4.629 -22.065 1.00 72.25 73 PHE A CA 1
ATOM 589 C C . PHE A 1 73 ? 21.289 -5.088 -21.367 1.00 72.25 73 PHE A C 1
ATOM 591 O O . PHE A 1 73 ? 21.878 -4.358 -20.574 1.00 72.25 73 PHE A O 1
ATOM 598 N N . HIS A 1 74 ? 21.790 -6.267 -21.730 1.00 68.88 74 HIS A N 1
ATOM 599 C CA . HIS A 1 74 ? 23.100 -6.762 -21.320 1.00 68.88 74 HIS A CA 1
ATOM 600 C C . HIS A 1 74 ? 23.978 -6.934 -22.572 1.00 68.88 74 HIS A C 1
ATOM 602 O O . HIS A 1 74 ? 23.492 -7.495 -23.553 1.00 68.88 74 HIS A O 1
ATOM 608 N N . PRO A 1 75 ? 25.249 -6.493 -22.591 1.00 66.19 75 PRO A N 1
ATOM 609 C CA . PRO A 1 75 ? 25.996 -5.834 -21.521 1.00 66.19 75 PRO A CA 1
ATOM 610 C C . PRO A 1 75 ? 25.834 -4.308 -21.516 1.00 66.19 75 PRO A C 1
ATOM 612 O O . PRO A 1 75 ? 26.258 -3.679 -20.567 1.00 66.19 75 PRO A O 1
ATOM 615 N N . TYR A 1 76 ? 25.260 -3.682 -22.544 1.00 62.09 76 TYR A N 1
ATOM 616 C CA . TYR A 1 76 ? 25.388 -2.234 -22.747 1.00 62.09 76 TYR A CA 1
ATOM 617 C C . TYR A 1 76 ? 24.595 -1.370 -21.765 1.00 62.09 76 TYR A C 1
ATOM 619 O O . TYR A 1 76 ? 25.183 -0.466 -21.179 1.00 62.09 76 TYR A O 1
ATOM 627 N N . LEU A 1 77 ? 23.298 -1.624 -21.544 1.00 60.44 77 LEU A N 1
ATOM 628 C CA . LEU A 1 77 ? 22.556 -0.875 -20.520 1.00 60.44 77 LEU A CA 1
ATOM 629 C C . LEU A 1 77 ? 23.150 -1.160 -19.133 1.00 60.44 77 LEU A C 1
ATOM 631 O O . LEU A 1 77 ? 23.360 -0.230 -18.366 1.00 60.44 77 LEU A O 1
ATOM 635 N N . TYR A 1 78 ? 23.509 -2.419 -18.857 1.00 59.19 78 TYR A N 1
ATOM 636 C CA . TYR A 1 78 ? 24.227 -2.819 -17.645 1.00 59.19 78 TYR A CA 1
ATOM 637 C C . TYR A 1 78 ? 25.543 -2.034 -17.469 1.00 59.19 78 TYR A C 1
ATOM 639 O O . TYR A 1 78 ? 25.688 -1.322 -16.491 1.00 59.19 78 TYR A O 1
ATOM 647 N N . 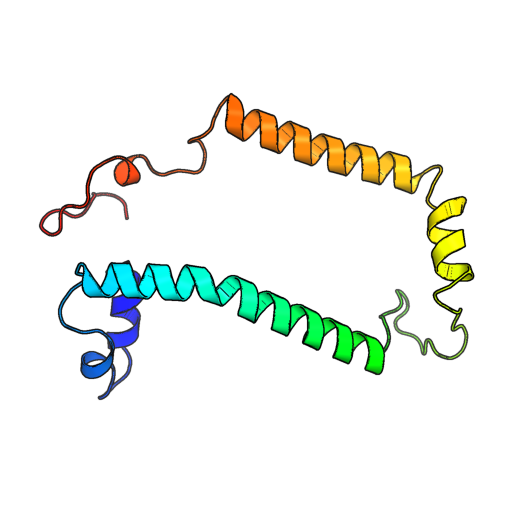TYR A 1 79 ? 26.472 -2.034 -18.425 1.00 55.62 79 TYR A N 1
ATOM 648 C CA . TYR A 1 79 ? 27.749 -1.315 -18.332 1.00 55.62 79 TYR A CA 1
ATOM 649 C C . TYR A 1 79 ? 27.599 0.211 -18.369 1.00 55.62 79 TYR A C 1
ATOM 651 O O . TYR A 1 79 ? 28.357 0.895 -17.695 1.00 55.62 79 TYR A O 1
ATOM 659 N N . ILE A 1 80 ? 26.628 0.782 -19.085 1.00 57.09 80 ILE A N 1
ATOM 660 C CA . ILE A 1 80 ? 26.356 2.232 -19.045 1.00 57.09 80 ILE A CA 1
ATOM 661 C C . ILE A 1 80 ? 25.788 2.635 -17.672 1.00 57.09 80 ILE A C 1
ATOM 663 O O . ILE A 1 80 ? 26.220 3.643 -17.105 1.00 57.09 80 ILE A O 1
ATOM 667 N N . ILE A 1 81 ? 24.911 1.810 -17.085 1.00 54.97 81 ILE A N 1
ATOM 668 C CA . ILE A 1 81 ? 24.449 1.931 -15.691 1.00 54.97 81 ILE A CA 1
ATOM 669 C C . ILE A 1 81 ? 25.592 1.702 -14.685 1.00 54.97 81 ILE A C 1
ATOM 671 O O . ILE A 1 81 ? 25.633 2.332 -13.635 1.00 54.97 81 ILE A O 1
ATOM 675 N N . TYR A 1 82 ? 26.559 0.846 -14.986 1.00 52.97 82 TYR A N 1
ATOM 676 C CA . TYR A 1 82 ? 27.653 0.531 -14.064 1.00 52.97 82 TYR A CA 1
ATOM 677 C C . TYR A 1 82 ? 28.911 1.390 -14.243 1.00 52.97 82 TYR A C 1
ATOM 679 O O . TYR A 1 82 ? 29.745 1.393 -13.350 1.00 52.97 82 TYR A O 1
ATOM 687 N N . PHE A 1 83 ? 29.095 2.108 -15.353 1.00 54.47 83 PHE A N 1
ATOM 688 C CA . PHE A 1 83 ? 30.339 2.841 -15.639 1.00 54.47 83 PHE A CA 1
ATOM 689 C C . PHE A 1 83 ? 30.119 4.355 -15.736 1.00 54.47 83 PHE A C 1
ATOM 691 O O . PHE A 1 83 ? 30.840 5.117 -15.100 1.00 54.47 83 PHE A O 1
ATOM 698 N N . PHE A 1 84 ? 29.084 4.811 -16.456 1.00 54.19 84 PHE A N 1
ATOM 699 C CA . PHE A 1 84 ? 28.750 6.243 -16.559 1.00 54.19 84 PHE A CA 1
ATOM 700 C C . PHE A 1 84 ? 27.892 6.716 -15.373 1.00 54.19 84 PHE A C 1
ATOM 702 O O . PHE A 1 84 ? 28.061 7.820 -14.860 1.00 54.19 84 PHE A O 1
ATOM 709 N N . ILE A 1 85 ? 27.010 5.845 -14.878 1.00 52.88 85 ILE A N 1
ATOM 710 C CA . ILE A 1 85 ? 26.184 6.096 -13.691 1.00 52.88 85 ILE A CA 1
ATOM 711 C C . ILE A 1 85 ? 26.969 5.891 -12.381 1.00 52.88 85 ILE A C 1
ATOM 713 O O . ILE A 1 85 ? 26.665 6.580 -11.417 1.00 52.88 85 ILE A O 1
ATOM 717 N N . TYR A 1 86 ? 28.023 5.067 -12.322 1.00 54.31 86 TYR A N 1
ATOM 718 C CA . TYR A 1 86 ? 28.740 4.763 -11.066 1.00 54.31 86 TYR A CA 1
ATOM 719 C C . TYR A 1 86 ? 29.474 5.949 -10.416 1.00 54.31 86 TYR A C 1
ATOM 721 O O . TYR A 1 86 ? 29.592 5.997 -9.195 1.00 54.31 86 TYR A O 1
ATOM 729 N N . TYR A 1 87 ? 29.926 6.942 -11.187 1.00 57.25 87 TYR A N 1
ATOM 730 C CA . TYR A 1 87 ? 30.699 8.050 -10.605 1.00 57.25 87 TYR A CA 1
ATOM 731 C C . TYR A 1 87 ? 29.849 9.245 -10.145 1.00 57.25 87 TYR A C 1
ATOM 733 O O . TYR A 1 87 ? 30.156 9.848 -9.122 1.00 57.25 87 TYR A O 1
ATOM 741 N N . ILE A 1 88 ? 28.769 9.589 -10.858 1.00 61.62 88 ILE A N 1
ATOM 742 C CA . ILE A 1 88 ? 27.940 10.774 -10.546 1.00 61.62 88 ILE A CA 1
ATOM 743 C C . ILE A 1 88 ? 26.567 10.368 -9.997 1.00 61.62 88 ILE A C 1
ATOM 745 O O . ILE A 1 88 ? 26.094 10.921 -9.005 1.00 61.62 88 ILE A O 1
ATOM 749 N N . ILE A 1 89 ? 25.926 9.376 -10.614 1.00 59.53 89 ILE A N 1
ATOM 750 C CA . ILE A 1 89 ? 24.540 9.009 -10.310 1.00 59.53 89 ILE A CA 1
ATOM 751 C C . ILE A 1 89 ? 24.467 7.961 -9.193 1.00 59.53 89 ILE A C 1
ATOM 753 O O . ILE A 1 89 ? 23.557 8.032 -8.385 1.00 59.53 89 ILE A O 1
ATOM 757 N N . TYR A 1 90 ? 25.422 7.040 -9.066 1.00 63.69 90 TYR A N 1
ATOM 758 C CA . TYR A 1 90 ? 25.477 6.073 -7.969 1.00 63.69 90 TYR A CA 1
ATOM 759 C C . TYR A 1 90 ? 25.843 6.753 -6.657 1.00 63.69 90 TYR A C 1
ATOM 761 O O . TYR A 1 90 ? 25.220 6.435 -5.659 1.00 63.69 90 TYR A O 1
ATOM 769 N N . PHE A 1 91 ? 26.745 7.744 -6.648 1.00 66.44 91 PHE A N 1
ATOM 770 C CA . PHE A 1 91 ? 26.926 8.609 -5.478 1.00 66.44 91 PHE A CA 1
ATOM 771 C C . PHE A 1 91 ? 25.597 9.303 -5.148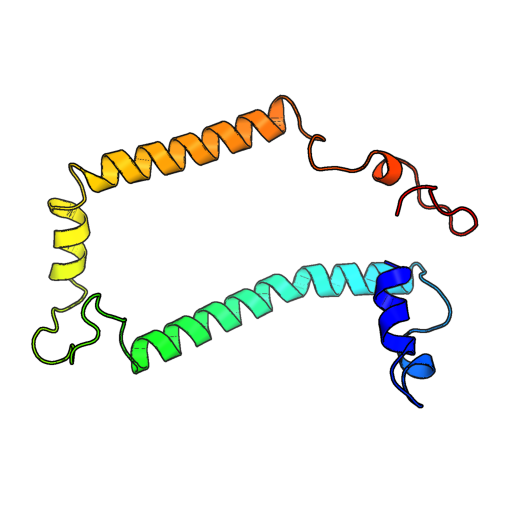 1.00 66.44 91 PHE A C 1
ATOM 773 O O . PHE A 1 91 ? 25.056 9.118 -4.069 1.00 66.44 91 PHE A O 1
ATOM 780 N N . PHE A 1 92 ? 24.967 9.997 -6.095 1.00 75.44 92 PHE A N 1
ATOM 781 C CA . PHE A 1 92 ? 23.708 10.696 -5.818 1.00 75.44 92 PHE A CA 1
ATOM 782 C C . PHE A 1 92 ? 22.564 9.769 -5.350 1.00 75.44 92 PHE A C 1
ATOM 784 O O . PHE A 1 92 ? 21.901 10.063 -4.360 1.00 75.44 92 PHE A O 1
ATOM 791 N N . ILE A 1 93 ? 22.369 8.617 -5.996 1.00 76.94 93 ILE A N 1
ATOM 792 C CA . ILE A 1 93 ? 21.362 7.609 -5.635 1.00 76.94 93 ILE A CA 1
ATOM 793 C C . ILE A 1 93 ? 21.711 6.942 -4.302 1.00 76.94 93 ILE A C 1
ATOM 795 O O . ILE A 1 93 ? 20.823 6.780 -3.473 1.00 76.94 93 ILE A O 1
ATOM 799 N N . TYR A 1 94 ? 22.975 6.594 -4.056 1.00 80.62 94 TYR A N 1
ATOM 800 C CA . TYR A 1 94 ? 23.427 6.038 -2.779 1.00 80.62 94 TYR A CA 1
ATOM 801 C C . TYR A 1 94 ? 23.173 7.021 -1.637 1.00 80.62 94 TYR A C 1
ATOM 803 O O . TYR A 1 94 ? 22.605 6.635 -0.620 1.00 80.62 94 TYR A O 1
ATOM 811 N N . TYR A 1 95 ? 23.508 8.301 -1.819 1.00 84.31 95 TYR A N 1
ATOM 812 C CA . TYR A 1 95 ? 23.249 9.339 -0.823 1.00 84.31 95 TYR A CA 1
ATOM 813 C C . TYR A 1 95 ? 21.753 9.606 -0.645 1.00 84.31 95 TYR A C 1
ATOM 815 O O . TYR A 1 95 ? 21.325 9.788 0.488 1.00 84.31 95 TYR A O 1
ATOM 823 N N . ILE A 1 96 ? 20.940 9.563 -1.707 1.00 88.12 96 ILE A N 1
ATOM 824 C CA . ILE A 1 96 ? 19.476 9.661 -1.598 1.00 88.12 96 ILE A CA 1
ATOM 825 C C . ILE A 1 96 ? 18.904 8.475 -0.828 1.00 88.12 96 ILE A C 1
ATOM 827 O O . ILE A 1 96 ? 18.110 8.671 0.084 1.00 88.12 96 ILE A O 1
ATOM 831 N N . ILE A 1 97 ? 19.303 7.249 -1.163 1.00 89.38 97 ILE A N 1
ATOM 832 C CA . ILE A 1 97 ? 18.834 6.044 -0.475 1.00 89.38 97 ILE A CA 1
ATOM 833 C C . ILE A 1 97 ? 19.264 6.092 0.992 1.00 89.38 97 ILE A C 1
ATOM 835 O O . ILE A 1 97 ? 18.439 5.871 1.875 1.00 89.38 97 ILE A O 1
ATOM 839 N N . TYR A 1 98 ? 20.519 6.452 1.266 1.00 90.69 98 TYR A N 1
ATOM 840 C CA . TYR A 1 98 ? 21.028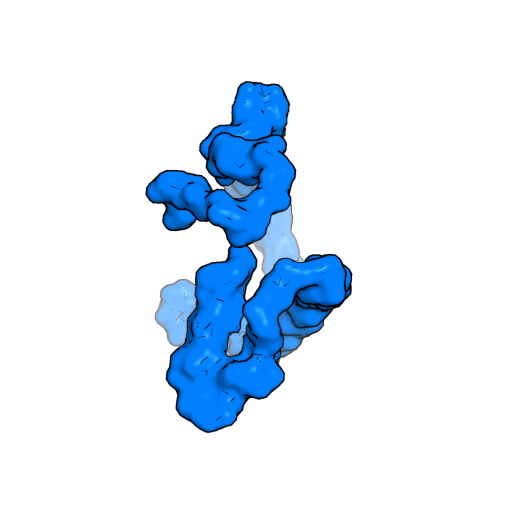 6.607 2.626 1.00 90.69 98 TYR A CA 1
ATOM 841 C C . TYR A 1 98 ? 20.284 7.708 3.389 1.00 90.69 98 TYR A C 1
ATOM 843 O O . TYR A 1 98 ? 19.944 7.531 4.556 1.00 90.69 98 TYR A O 1
ATOM 851 N N . PHE A 1 99 ? 19.964 8.821 2.730 1.00 92.19 99 PHE A N 1
ATOM 852 C CA . PHE A 1 99 ? 19.182 9.912 3.302 1.00 92.19 99 PHE A CA 1
ATOM 853 C C . PHE A 1 99 ? 17.746 9.483 3.617 1.00 92.19 99 PHE A C 1
ATOM 855 O O . PHE A 1 99 ? 17.268 9.742 4.719 1.00 92.19 99 PHE A O 1
ATOM 862 N N . ILE A 1 100 ? 17.083 8.759 2.711 1.00 95.25 100 ILE A N 1
ATOM 863 C CA . ILE A 1 100 ? 15.737 8.208 2.929 1.00 95.25 100 ILE A CA 1
ATOM 864 C C . ILE A 1 100 ? 15.748 7.222 4.099 1.00 95.25 100 ILE A C 1
ATOM 866 O O . ILE A 1 100 ? 14.895 7.312 4.979 1.00 95.25 100 ILE A O 1
ATOM 870 N N . ILE A 1 101 ? 16.723 6.311 4.144 1.00 95.06 101 ILE A N 1
ATOM 871 C CA . ILE A 1 101 ? 16.870 5.338 5.233 1.00 95.06 101 ILE A CA 1
ATOM 872 C C . ILE A 1 101 ? 17.147 6.053 6.559 1.00 95.06 101 ILE A C 1
ATOM 874 O O . ILE A 1 101 ? 16.534 5.717 7.569 1.00 95.06 101 ILE A O 1
ATOM 878 N N . SER A 1 102 ? 18.017 7.064 6.559 1.00 93.19 102 SER A N 1
ATOM 879 C CA . SER A 1 102 ? 18.339 7.871 7.740 1.00 93.19 102 SER A CA 1
ATOM 880 C C . SER A 1 102 ? 17.113 8.621 8.267 1.00 93.19 102 SER A C 1
ATOM 882 O O . SER A 1 102 ? 16.814 8.544 9.457 1.00 93.19 102 SER A O 1
ATOM 884 N N . ILE A 1 103 ? 16.338 9.266 7.388 1.00 94.50 103 ILE A N 1
ATOM 885 C CA . ILE A 1 103 ? 15.071 9.915 7.758 1.00 94.50 103 ILE A CA 1
ATOM 886 C C . ILE A 1 103 ? 14.081 8.892 8.309 1.00 94.50 103 ILE A C 1
ATOM 888 O O . ILE A 1 103 ? 13.443 9.140 9.329 1.00 94.50 103 ILE A O 1
ATOM 892 N N . PHE A 1 104 ? 13.953 7.738 7.658 1.00 95.38 104 PHE A N 1
ATOM 893 C CA . PHE A 1 104 ? 13.047 6.685 8.097 1.00 95.38 104 PHE A CA 1
ATOM 894 C C . PHE A 1 104 ? 13.412 6.169 9.495 1.00 95.38 104 PHE A C 1
ATOM 896 O O . PHE A 1 104 ? 12.546 6.085 10.366 1.00 95.38 104 PHE A O 1
ATOM 903 N N . LEU A 1 105 ? 14.697 5.904 9.744 1.00 95.62 105 LEU A N 1
ATOM 904 C CA . LEU A 1 105 ? 15.220 5.533 11.062 1.00 95.62 105 LEU A CA 1
ATOM 905 C C . LEU A 1 105 ? 14.991 6.636 12.096 1.00 95.62 105 LEU A C 1
ATOM 907 O O . LEU A 1 105 ? 14.551 6.340 13.204 1.00 95.62 105 LEU A O 1
ATOM 911 N N . PHE A 1 106 ? 15.237 7.896 11.739 1.00 95.50 106 PHE A N 1
ATOM 912 C CA . PHE A 1 106 ? 14.998 9.035 12.622 1.00 95.50 106 PHE A CA 1
ATOM 913 C C . PHE A 1 106 ? 13.523 9.135 13.028 1.00 95.50 106 PHE A C 1
ATOM 915 O O . PHE A 1 106 ? 13.216 9.286 14.208 1.00 95.50 106 PHE A O 1
ATOM 922 N N . ILE A 1 107 ? 12.600 8.981 12.076 1.00 96.38 107 ILE A N 1
ATOM 923 C CA . ILE A 1 107 ? 11.160 8.972 12.355 1.00 96.38 107 ILE A CA 1
ATOM 924 C C . ILE A 1 107 ? 10.810 7.824 13.304 1.00 96.38 107 ILE A C 1
ATOM 926 O O . ILE A 1 107 ? 10.117 8.048 14.290 1.00 96.38 107 ILE A O 1
ATOM 930 N N . ILE A 1 108 ? 11.294 6.607 13.042 1.00 95.25 108 ILE A N 1
ATOM 931 C CA . ILE A 1 108 ? 10.964 5.436 13.865 1.00 95.25 108 ILE A CA 1
ATOM 932 C C . ILE A 1 108 ? 11.500 5.573 15.290 1.00 95.25 108 ILE A C 1
ATOM 934 O O . ILE A 1 108 ? 10.790 5.243 16.237 1.00 95.25 108 ILE A O 1
ATOM 938 N N . LEU A 1 109 ? 12.745 6.019 15.450 1.00 95.56 109 LEU A N 1
ATOM 939 C CA . LEU A 1 109 ? 13.411 6.033 16.752 1.00 95.56 109 LEU A CA 1
ATOM 940 C C . LEU A 1 109 ? 13.003 7.242 17.599 1.00 95.56 109 LEU A C 1
ATOM 942 O O . LEU A 1 109 ? 12.770 7.088 18.797 1.00 95.56 109 LEU A O 1
ATOM 946 N N . GLN A 1 110 ? 12.870 8.421 16.987 1.00 95.81 110 GLN A N 1
ATOM 947 C CA . GLN A 1 110 ? 12.665 9.670 17.724 1.00 95.81 110 GLN A CA 1
ATOM 948 C C . GLN A 1 110 ? 11.196 10.091 17.785 1.00 95.81 110 GLN A C 1
ATOM 950 O O . GLN A 1 110 ? 10.759 10.624 18.804 1.00 95.81 110 GLN A O 1
ATOM 955 N N . TYR A 1 111 ? 10.416 9.828 16.731 1.00 94.00 111 TYR A N 1
ATOM 956 C CA . TYR A 1 111 ? 9.010 10.236 16.642 1.00 94.00 111 TYR A CA 1
ATOM 957 C C . TYR A 1 111 ? 8.105 9.138 16.044 1.00 94.00 111 TYR A C 1
ATOM 959 O O . TYR A 1 111 ? 7.405 9.384 15.056 1.00 94.00 111 TYR A O 1
ATOM 967 N N . PRO A 1 112 ? 8.043 7.932 16.650 1.00 91.06 112 PRO A N 1
ATOM 968 C CA . PRO A 1 112 ? 7.355 6.761 16.080 1.00 91.06 112 PRO A CA 1
ATOM 969 C C . PRO A 1 112 ? 5.856 6.966 15.817 1.00 91.06 112 PRO A C 1
ATOM 971 O O . PRO A 1 112 ? 5.241 6.229 15.045 1.00 91.06 112 PRO A O 1
ATOM 974 N N . TYR A 1 113 ? 5.249 7.953 16.477 1.00 92.62 113 TYR A N 1
ATOM 975 C CA . TYR A 1 113 ? 3.812 8.204 16.444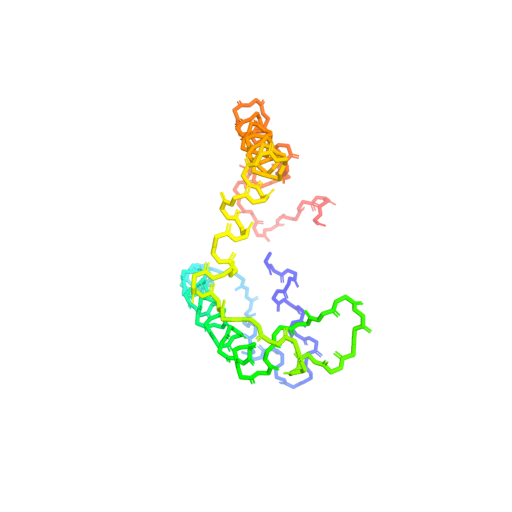 1.00 92.62 113 TYR A CA 1
ATOM 976 C C . TYR A 1 113 ? 3.420 9.477 15.698 1.00 92.62 113 TYR A C 1
ATOM 978 O O . TYR A 1 113 ? 2.240 9.804 15.674 1.00 92.62 113 TYR A O 1
ATOM 986 N N . ILE A 1 114 ? 4.362 10.171 15.049 1.00 93.12 114 ILE A N 1
ATOM 987 C CA . ILE A 1 114 ? 4.081 11.444 14.365 1.00 93.12 114 ILE A CA 1
ATOM 988 C C . ILE A 1 114 ? 2.999 11.324 13.281 1.00 93.12 114 ILE A C 1
ATOM 990 O O . ILE A 1 114 ? 2.232 12.254 13.066 1.00 93.12 114 ILE A O 1
ATOM 994 N N . PHE A 1 115 ? 2.901 10.156 12.641 1.00 90.69 115 PHE A N 1
ATOM 995 C CA . PHE A 1 115 ? 1.900 9.864 11.610 1.00 90.69 115 PHE A CA 1
ATOM 996 C C . PHE A 1 115 ? 0.694 9.063 12.127 1.00 90.69 115 PHE A C 1
ATOM 998 O O . PHE A 1 115 ? -0.110 8.587 11.326 1.00 90.69 115 PHE A O 1
ATOM 1005 N N . ARG A 1 116 ? 0.559 8.864 13.447 1.00 89.06 116 ARG A N 1
ATOM 1006 C CA . ARG A 1 116 ? -0.590 8.170 14.050 1.00 89.06 116 ARG A CA 1
ATOM 1007 C C . ARG A 1 116 ? -1.526 9.159 14.734 1.00 89.06 116 ARG A C 1
ATOM 1009 O O . ARG A 1 116 ? -1.088 10.109 15.369 1.00 89.06 116 ARG A O 1
ATOM 1016 N N . THR A 1 117 ? -2.822 8.880 14.669 1.00 88.12 117 THR A N 1
ATOM 1017 C CA . THR A 1 117 ? -3.825 9.579 15.476 1.00 88.12 117 THR A CA 1
ATOM 1018 C C . THR A 1 117 ? -3.828 9.049 16.911 1.00 88.12 117 THR A C 1
ATOM 1020 O O . THR A 1 117 ? -3.682 7.844 17.138 1.00 88.12 117 THR A O 1
ATOM 1023 N N . LEU A 1 118 ? -4.004 9.949 17.885 1.00 86.88 118 LEU A N 1
ATOM 1024 C CA . LEU A 1 118 ? -4.074 9.615 19.316 1.00 86.88 118 LEU A CA 1
ATOM 1025 C C . LEU A 1 118 ? -5.219 8.638 19.633 1.00 86.88 118 LEU A C 1
ATOM 1027 O O . LEU A 1 118 ? -5.061 7.749 20.468 1.00 86.88 118 LEU A O 1
ATOM 1031 N N . ASP A 1 119 ? -6.339 8.748 18.919 1.00 87.25 119 ASP A N 1
ATOM 1032 C CA . ASP A 1 119 ? -7.529 7.923 19.153 1.00 87.25 119 ASP A CA 1
ATOM 1033 C C . ASP A 1 119 ? -7.264 6.418 18.970 1.00 87.25 119 ASP A C 1
ATOM 1035 O O . ASP A 1 119 ? -7.835 5.591 19.684 1.00 87.25 119 ASP A O 1
ATOM 1039 N N . ASN A 1 120 ? -6.313 6.050 18.101 1.00 89.50 120 ASN A N 1
ATOM 1040 C CA . ASN A 1 120 ? -5.960 4.654 17.820 1.00 89.50 120 ASN A CA 1
ATOM 1041 C C . ASN A 1 120 ? -5.186 3.952 18.955 1.00 89.50 120 ASN A C 1
ATOM 1043 O O . ASN A 1 120 ? -4.915 2.755 18.844 1.00 89.50 120 ASN A O 1
ATOM 1047 N N . PHE A 1 121 ? -4.816 4.660 20.029 1.00 89.75 121 PHE A N 1
ATOM 1048 C CA . PHE A 1 121 ? -4.239 4.044 21.233 1.00 89.75 121 PHE A CA 1
ATOM 1049 C C . PHE A 1 121 ? -5.295 3.566 22.230 1.00 89.75 121 PHE A C 1
ATOM 1051 O O . PHE A 1 121 ? -4.983 2.770 23.116 1.00 89.75 121 PHE A O 1
ATOM 1058 N N . THR A 1 122 ? -6.537 4.030 22.099 1.00 90.44 122 THR A N 1
ATOM 1059 C CA . THR A 1 122 ? -7.633 3.579 22.958 1.00 90.44 122 THR A CA 1
ATOM 1060 C C . THR A 1 122 ? -8.301 2.330 22.373 1.00 90.44 122 THR A C 1
ATOM 1062 O O . THR A 1 122 ? -8.409 2.194 21.150 1.00 90.44 122 THR A O 1
ATOM 1065 N N . PRO A 1 123 ? -8.732 1.367 23.210 1.00 89.06 123 PRO A N 1
ATOM 1066 C CA . PRO A 1 123 ? -9.440 0.192 22.724 1.00 89.06 123 PRO A CA 1
ATOM 1067 C C . PRO A 1 123 ? -10.774 0.601 22.098 1.00 89.06 123 PRO A C 1
ATOM 1069 O O . PRO A 1 123 ? -11.470 1.491 22.582 1.00 89.06 123 PRO A O 1
ATOM 1072 N N . THR A 1 124 ? -11.162 -0.093 21.030 1.00 85.38 124 THR A N 1
ATOM 1073 C CA . THR A 1 124 ? -12.369 0.248 20.275 1.00 85.38 124 THR A CA 1
ATOM 1074 C C . THR A 1 124 ? -13.627 0.131 21.135 1.00 85.38 124 THR A C 1
ATOM 1076 O O . THR A 1 124 ? -13.934 -0.957 21.632 1.00 85.38 124 THR A O 1
ATOM 1079 N N . ASN A 1 125 ? -14.407 1.209 21.219 1.00 88.62 125 ASN A N 1
ATOM 1080 C CA . ASN A 1 125 ? -15.748 1.211 21.794 1.00 88.62 125 ASN A CA 1
ATOM 1081 C C . ASN A 1 125 ? -16.785 1.403 20.678 1.00 88.62 125 ASN A C 1
ATOM 1083 O O . ASN A 1 125 ? -16.691 2.336 19.892 1.00 88.62 125 ASN A O 1
ATOM 1087 N N . ARG A 1 126 ? -17.782 0.516 20.583 1.00 82.44 126 ARG A N 1
ATOM 1088 C CA . ARG A 1 126 ? -18.826 0.607 19.543 1.00 82.44 126 ARG A CA 1
ATOM 1089 C C . ARG A 1 126 ? -19.926 1.614 19.868 1.00 82.44 126 ARG A C 1
ATOM 1091 O O . ARG A 1 126 ? -20.675 1.982 18.972 1.00 82.44 126 ARG A O 1
ATOM 1098 N N . LEU A 1 127 ? -20.046 2.006 21.134 1.00 88.44 127 LEU A N 1
ATOM 1099 C CA . LEU A 1 127 ? -21.085 2.917 21.614 1.00 88.44 127 LEU A CA 1
ATOM 1100 C C . LEU A 1 127 ? -20.640 4.382 21.582 1.00 88.44 127 LEU A C 1
ATOM 1102 O O . LEU A 1 127 ? -21.469 5.269 21.744 1.00 88.44 127 LEU A O 1
ATOM 1106 N N . VAL A 1 128 ? -19.343 4.632 21.392 1.00 86.88 128 VAL A N 1
ATOM 1107 C CA . VAL A 1 128 ? -18.758 5.972 21.417 1.00 86.88 128 VAL A CA 1
ATOM 1108 C C . VAL A 1 128 ? -17.935 6.172 20.157 1.00 86.88 128 VAL A C 1
ATOM 1110 O O . VAL A 1 128 ? -17.040 5.388 19.854 1.00 86.88 128 VAL A O 1
ATOM 1113 N N . THR A 1 129 ? -18.239 7.237 19.431 1.00 84.75 129 THR A N 1
ATOM 1114 C CA . THR A 1 129 ? -17.420 7.741 18.330 1.00 84.75 129 THR A CA 1
ATOM 1115 C C . THR A 1 129 ? -16.525 8.861 18.844 1.00 84.75 129 THR A C 1
ATOM 1117 O O . THR A 1 129 ? -16.994 9.720 19.589 1.00 84.75 129 THR A O 1
ATOM 1120 N N . HIS A 1 130 ? -15.254 8.872 18.438 1.00 83.31 130 HIS A N 1
ATOM 1121 C CA . HIS A 1 130 ? -14.363 10.001 18.713 1.00 83.31 130 HIS A CA 1
ATOM 1122 C C . HIS A 1 130 ? -14.892 11.269 18.032 1.00 83.31 130 HIS A C 1
ATOM 1124 O O . HIS A 1 130 ? -15.589 11.196 17.018 1.00 83.31 130 HIS A O 1
ATOM 1130 N N . THR A 1 131 ? -14.579 12.435 18.597 1.00 80.44 131 THR A N 1
ATOM 1131 C CA . THR A 1 131 ? -15.051 13.729 18.078 1.00 80.44 131 THR A CA 1
ATOM 1132 C C . THR A 1 131 ? -14.443 14.076 16.720 1.00 80.44 131 THR A C 1
ATOM 1134 O O . THR A 1 131 ? -15.052 14.817 15.953 1.00 80.44 131 THR A O 1
ATOM 1137 N N . HIS A 1 132 ? -13.270 13.521 16.409 1.00 80.75 132 HIS A N 1
ATOM 1138 C CA . HIS A 1 132 ? -12.583 13.671 15.131 1.00 80.75 132 HIS A CA 1
ATOM 1139 C C . HIS A 1 132 ? -12.337 12.272 14.539 1.00 80.75 132 HIS A C 1
ATOM 1141 O O . HIS A 1 132 ? -11.597 11.485 15.122 1.00 80.75 132 HIS A O 1
ATOM 1147 N N . ILE A 1 133 ? -13.004 11.943 13.421 1.00 77.81 133 ILE A N 1
ATOM 1148 C CA . ILE A 1 133 ? -12.863 10.679 12.663 1.00 77.81 133 ILE A CA 1
ATOM 1149 C C . ILE A 1 133 ? -12.312 10.983 11.276 1.00 77.81 133 ILE A C 1
ATOM 1151 O O . ILE A 1 133 ? -12.808 11.956 10.666 1.00 77.81 133 ILE A O 1
#

Foldseek 3Di:
DFVVLQVLCPDPPCSDVPRDDDDDPVNVVVVVVCVVCVVVVVVVVVVVVVVVCVVVDDADPVNDDCVVPDDDCPPVVVCCCVPVCVPPPVVVVVVVVVVVVVVVVCCCPPPVCPVPDPVVVDPDDPVDDDPPD

InterPro domains:
  IPR005797 Cytochrome b/b6, N-terminal domain [PF00033] (1-55)
  IPR005797 Cytochrome b/b6, N-terminal domain [PS51002] (1-62)
  IPR005798 Cytochrome b/b6, C-terminal [PS51003] (63-133)
  IPR016174 Di-haem cytochrome, transmembrane [SSF81342] (1-125)
  IPR027387 Cytochrome b/b6-like domain superfamily [G3DSA:1.20.810.10] (1-133)

Radius of gyration: 24.41 Å; chains: 1; bounding box: 62×26×58 Å

Secondary structure (DSSP, 8-state):
-HHHHHGGGGSTTTHHHHH-SS--HHHHHHHHHHHHHHHHHHHHHHHHHHHHHHHH----TT-S-SGGG---IIIIIHHHHHHTHHHHHHHHHHHHHHHHHHHHHHHHHH-TTTTS-GGGGSPP-SS---S--

Organism: NCBI:txid520822